Protein AF-A0A7S2YQD5-F1 (afdb_monomer)

InterPro domains:
  IPR007080 RNA polymerase Rpb1, domain 1 [PF04997] (3-101)
  IPR015700 DNA-directed RNA polymerase III subunit RPC1 [PTHR48446] (3-111)
  IPR044893 RNA polymerase Rpb1, clamp domain superfamily [G3DSA:4.10.860.120] (1-100)

Organism: NCBI:txid265537

Sequence (112 aa):
RLAEFQVTSRELFSMPSRTPAHGGCLDPRLGVSDKVSTCTTCKKKLTDCAGHFGFIKLALPVFHIGFMRHTLQILQCVCKTCSRVLVPETERLSYLQKMRNPRTDVLAKSAL

Secondary structure (DSSP, 8-state):
----EE-----SEETTTTEEPTTSTT-TTS---SSS---TTT---TTT-----EE---SS----GGGHHHHHHHHHSB-TTT--BSS-HHHHHHHHHHHH-TTS-HHHHHT-

pLDDT: mean 91.57, std 5.02, range [64.56, 97.56]

Mean predicted aligned error: 6.73 Å

Foldseek 3Di:
DQAQEEQDDCDQADPPVRHGDVSHPQQLCQPHPDQPDARPPPRHGRVPDPGGHHDYDDPDDDDDPVCVVVVVVQVVQADPPPRHGPDDPVVVVVLVVQCPPPPQDPVNNVVD

Solvent-accessible surface area (backbone atoms only — not comparable to full-atom values): 6942 Å² total; per-residue (Å²): 133,83,55,80,44,70,46,77,41,91,47,53,51,39,79,90,80,66,41,61,15,84,43,9,87,51,28,40,58,40,32,46,92,44,87,83,50,57,14,69,67,82,65,32,42,43,92,75,46,89,60,43,47,59,44,71,84,67,95,62,92,76,85,53,77,93,45,46,68,59,52,50,54,52,60,72,43,31,37,94,86,79,68,44,65,79,59,58,71,73,57,47,51,54,54,50,54,58,69,68,39,85,85,57,51,70,71,66,58,74,72,110

Structure (mmCIF, N/CA/C/O backbone):
data_AF-A0A7S2YQD5-F1
#
_entry.id   AF-A0A7S2YQD5-F1
#
loop_
_atom_site.group_PDB
_atom_site.id
_atom_site.type_symbol
_atom_site.label_atom_id
_atom_site.label_alt_id
_atom_site.label_comp_id
_atom_site.label_asym_id
_atom_site.label_entity_id
_atom_site.label_seq_id
_atom_site.pdbx_PDB_ins_code
_atom_site.Cartn_x
_atom_site.Cartn_y
_atom_site.Cartn_z
_atom_site.occupancy
_atom_site.B_iso_or_equiv
_atom_site.auth_seq_id
_atom_site.auth_comp_id
_atom_site.auth_asym_id
_atom_site.auth_atom_id
_atom_site.pdbx_PDB_model_num
ATOM 1 N N . ARG A 1 1 ? -6.601 5.391 -9.170 1.00 64.56 1 ARG A N 1
ATOM 2 C CA . ARG A 1 1 ? -5.787 4.151 -9.108 1.00 64.56 1 ARG A CA 1
ATOM 3 C C . ARG A 1 1 ? -4.352 4.593 -9.383 1.00 64.56 1 ARG A C 1
ATOM 5 O O . ARG A 1 1 ? -4.158 5.176 -10.431 1.00 64.56 1 ARG A O 1
ATOM 12 N N . LEU A 1 2 ? -3.428 4.484 -8.420 1.00 83.94 2 LEU A N 1
ATOM 13 C CA . LEU A 1 2 ? -2.080 5.088 -8.520 1.00 83.94 2 LEU A CA 1
ATOM 14 C C . LEU A 1 2 ? -1.039 4.182 -9.197 1.00 83.94 2 LEU A C 1
ATOM 16 O O . LEU A 1 2 ? -0.002 4.671 -9.622 1.00 83.94 2 LEU A O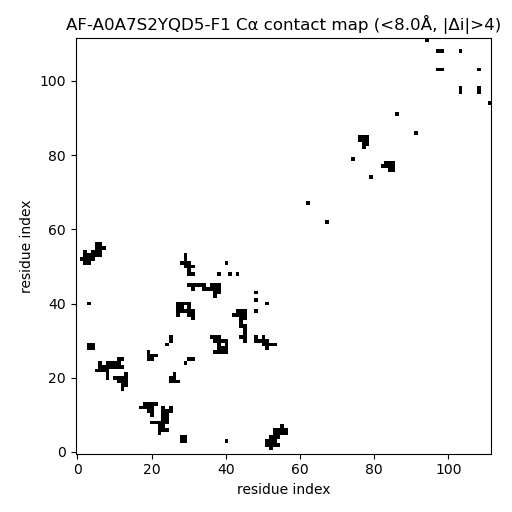 1
ATOM 20 N N . ALA A 1 3 ? -1.298 2.873 -9.259 1.00 91.50 3 ALA A N 1
ATOM 21 C CA . ALA A 1 3 ? -0.379 1.916 -9.855 1.00 91.50 3 ALA A CA 1
ATOM 22 C C . ALA A 1 3 ? -0.753 1.618 -11.313 1.00 91.50 3 ALA A C 1
ATOM 24 O O . ALA A 1 3 ? -1.916 1.325 -11.605 1.00 91.50 3 ALA A O 1
ATOM 25 N N . GLU A 1 4 ? 0.251 1.649 -12.184 1.00 90.25 4 GLU A N 1
ATOM 26 C CA . GLU A 1 4 ? 0.134 1.466 -13.637 1.00 90.25 4 GLU A CA 1
ATOM 27 C C . GLU A 1 4 ? 0.256 -0.005 -14.051 1.00 90.25 4 GLU A C 1
ATOM 29 O O . GLU A 1 4 ? -0.286 -0.432 -15.070 1.00 90.25 4 GLU A O 1
ATOM 34 N N . PHE A 1 5 ? 0.961 -0.807 -13.249 1.00 93.00 5 PHE A N 1
ATOM 35 C CA . PHE A 1 5 ? 1.290 -2.182 -13.604 1.00 93.00 5 PHE A CA 1
ATOM 36 C C . PHE A 1 5 ? 1.293 -3.123 -12.391 1.00 93.00 5 PHE A C 1
ATOM 38 O O . PHE A 1 5 ? 1.670 -2.736 -11.283 1.00 93.00 5 PHE A O 1
ATOM 45 N N . GLN A 1 6 ? 0.870 -4.372 -12.608 1.00 94.44 6 GLN A N 1
ATOM 46 C CA . GLN A 1 6 ? 0.979 -5.446 -11.624 1.00 94.44 6 GLN A CA 1
ATOM 47 C C . GLN A 1 6 ? 2.182 -6.321 -11.958 1.00 94.44 6 GLN A C 1
ATOM 49 O O . GLN A 1 6 ? 2.163 -7.020 -12.967 1.00 94.44 6 GLN A O 1
ATOM 54 N N . VAL A 1 7 ? 3.176 -6.357 -11.075 1.00 94.94 7 VAL A N 1
ATOM 55 C CA . VAL A 1 7 ? 4.328 -7.251 -11.238 1.00 94.94 7 VAL A CA 1
ATOM 56 C C . VAL A 1 7 ? 3.909 -8.679 -10.886 1.00 94.94 7 VAL A C 1
ATOM 58 O O . VAL A 1 7 ? 3.344 -8.926 -9.816 1.00 94.94 7 VAL A O 1
ATOM 61 N N . THR A 1 8 ? 4.155 -9.610 -11.807 1.00 94.75 8 THR A N 1
ATOM 62 C CA . THR A 1 8 ? 3.747 -11.021 -11.698 1.00 94.75 8 THR A CA 1
ATOM 63 C C . THR A 1 8 ? 4.925 -11.982 -11.773 1.00 94.75 8 THR A C 1
ATOM 65 O O . THR A 1 8 ? 4.887 -13.031 -11.133 1.00 94.75 8 THR A O 1
ATOM 68 N N . SER A 1 9 ? 5.970 -11.635 -12.526 1.00 92.94 9 SER A N 1
ATOM 69 C CA . SER A 1 9 ? 7.171 -12.450 -12.678 1.00 92.94 9 SER A CA 1
ATOM 70 C C . SER A 1 9 ? 8.269 -12.004 -11.716 1.00 92.94 9 SER A C 1
ATOM 72 O O . SER A 1 9 ? 8.432 -10.820 -11.423 1.00 92.94 9 SER A O 1
ATOM 74 N N . ARG A 1 10 ? 9.056 -12.975 -11.246 1.00 92.81 10 ARG A N 1
ATOM 75 C CA . ARG A 1 10 ? 10.283 -12.735 -10.469 1.00 92.81 10 ARG A CA 1
ATOM 76 C C . ARG A 1 10 ? 11.502 -12.462 -11.350 1.00 92.81 10 ARG A C 1
ATOM 78 O O . ARG A 1 10 ? 12.547 -12.063 -10.844 1.00 92.81 10 ARG A O 1
ATOM 85 N N . GLU A 1 11 ? 11.406 -12.777 -12.637 1.00 92.50 11 GLU A N 1
ATOM 86 C CA . GLU A 1 11 ? 12.521 -12.660 -13.568 1.00 92.50 11 GLU A CA 1
ATOM 87 C C . GLU A 1 11 ? 12.805 -11.182 -13.847 1.00 92.50 11 GLU A C 1
ATOM 89 O O . GLU A 1 11 ? 11.887 -10.381 -14.010 1.00 92.50 11 GLU A O 1
ATOM 94 N N . LEU A 1 12 ? 14.086 -10.810 -13.874 1.00 91.50 12 LEU A N 1
ATOM 95 C CA . LEU A 1 12 ? 14.505 -9.435 -14.164 1.00 91.50 12 LEU A CA 1
ATOM 96 C C . LEU A 1 12 ? 14.768 -9.239 -15.657 1.00 91.50 12 LEU A C 1
ATOM 98 O O . LEU A 1 12 ? 14.320 -8.256 -16.241 1.00 91.50 12 LEU A O 1
ATOM 102 N N . PHE A 1 13 ? 15.461 -10.195 -16.277 1.00 92.12 13 PHE A N 1
ATOM 103 C CA . PHE A 1 13 ? 15.837 -10.162 -17.685 1.00 92.12 13 PHE A CA 1
ATOM 104 C C . PHE A 1 13 ? 15.548 -11.506 -18.348 1.00 92.12 13 PHE A C 1
ATOM 106 O O . PHE A 1 13 ? 15.784 -12.557 -1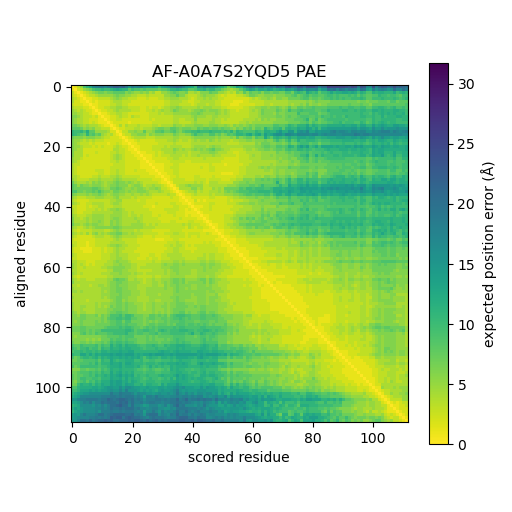7.753 1.00 92.12 13 PHE A O 1
ATOM 113 N N . SER A 1 14 ? 15.090 -11.460 -19.596 1.00 90.00 14 SER A N 1
ATOM 114 C CA . SER A 1 14 ? 15.011 -12.626 -20.471 1.00 90.00 14 SER A CA 1
ATOM 115 C C . SER A 1 14 ? 16.389 -12.888 -21.075 1.00 90.00 14 SER A C 1
ATOM 117 O O . SER A 1 14 ? 16.957 -12.020 -21.738 1.00 90.00 14 SER A O 1
ATOM 119 N N . MET A 1 15 ? 16.939 -14.080 -20.855 1.00 89.38 15 MET A N 1
ATOM 120 C CA . MET A 1 15 ? 18.184 -14.521 -21.493 1.00 89.38 15 MET A CA 1
ATOM 121 C C . MET A 1 15 ? 17.867 -15.280 -22.792 1.00 89.38 15 MET A C 1
ATOM 123 O O . MET A 1 15 ? 16.821 -15.925 -22.861 1.00 89.38 15 MET A O 1
ATOM 127 N N . PRO A 1 16 ? 18.731 -15.224 -23.827 1.00 88.94 16 PRO A N 1
ATOM 128 C CA . PRO A 1 16 ? 20.064 -14.607 -23.867 1.00 88.94 16 PRO A CA 1
ATOM 129 C C . PRO A 1 16 ? 20.074 -13.110 -24.225 1.00 88.94 16 PRO A C 1
ATOM 131 O O . PRO A 1 16 ? 21.114 -12.470 -24.107 1.00 88.94 16 PRO A O 1
ATOM 134 N N . SER A 1 17 ? 18.940 -12.543 -24.649 1.00 86.00 17 SER A N 1
ATOM 135 C CA . SER A 1 17 ? 18.841 -11.161 -25.149 1.00 86.00 17 SER A CA 1
ATOM 136 C C . SER A 1 17 ? 19.119 -10.085 -24.093 1.00 86.00 17 SER A C 1
ATOM 138 O O . SER A 1 17 ? 19.362 -8.935 -24.451 1.00 86.00 17 SER A O 1
ATOM 140 N N . ARG A 1 18 ? 19.075 -10.442 -22.801 1.00 87.62 18 ARG A N 1
ATOM 141 C CA . ARG A 1 18 ? 19.257 -9.539 -21.652 1.00 87.62 18 ARG A CA 1
ATOM 142 C C . ARG A 1 18 ? 18.294 -8.341 -21.691 1.00 87.62 18 ARG A C 1
ATOM 144 O O . ARG A 1 18 ? 18.585 -7.269 -21.169 1.00 87.62 18 ARG A O 1
ATOM 151 N N . THR A 1 19 ? 17.126 -8.529 -22.299 1.00 88.94 19 THR A N 1
ATOM 152 C CA . THR A 1 19 ? 16.037 -7.546 -22.312 1.00 88.94 19 THR A CA 1
ATOM 153 C C . THR A 1 19 ? 15.202 -7.685 -21.043 1.00 88.94 19 THR A C 1
ATOM 155 O O . THR A 1 19 ? 15.100 -8.804 -20.533 1.00 88.94 19 THR A O 1
ATOM 158 N N . PRO A 1 20 ? 14.585 -6.609 -20.521 1.00 90.88 20 PRO A N 1
ATOM 159 C CA . PRO A 1 20 ? 13.725 -6.705 -19.344 1.00 90.88 20 PRO A CA 1
ATOM 160 C C . PRO A 1 20 ? 12.664 -7.798 -19.505 1.00 90.88 20 PRO A C 1
ATOM 162 O O . PRO A 1 20 ? 12.024 -7.904 -20.553 1.00 90.88 20 PRO A O 1
ATOM 165 N N . ALA A 1 21 ? 12.516 -8.646 -18.489 1.00 90.69 21 ALA A N 1
ATOM 166 C CA . ALA A 1 21 ? 11.564 -9.748 -18.535 1.00 90.69 21 ALA A CA 1
ATOM 167 C C . ALA A 1 21 ? 10.124 -9.217 -18.520 1.00 90.69 21 ALA A C 1
ATOM 169 O O . ALA A 1 21 ? 9.793 -8.284 -17.780 1.00 90.69 21 ALA A O 1
ATOM 170 N N . HIS A 1 22 ? 9.252 -9.832 -19.321 1.00 88.88 22 HIS A N 1
ATOM 171 C CA . HIS A 1 22 ? 7.855 -9.422 -19.384 1.00 88.88 22 HIS A CA 1
ATOM 172 C C . HIS A 1 22 ? 7.163 -9.658 -18.036 1.00 88.88 22 HIS A C 1
ATOM 174 O O . HIS A 1 22 ? 7.153 -10.766 -17.499 1.00 88.88 22 HIS A O 1
ATOM 180 N N . GLY A 1 23 ? 6.572 -8.595 -17.495 1.00 91.06 23 GLY A N 1
ATOM 181 C CA . GLY A 1 23 ? 5.903 -8.604 -16.202 1.00 91.06 23 GLY A CA 1
ATOM 182 C C . GLY A 1 23 ? 6.796 -8.806 -14.982 1.00 91.06 23 GLY A C 1
ATOM 183 O O . GLY A 1 23 ? 6.285 -9.102 -13.899 1.00 91.06 23 GLY A O 1
ATOM 184 N N . GLY A 1 24 ? 8.106 -8.630 -15.155 1.00 92.44 24 GLY A N 1
ATOM 185 C CA . GLY A 1 24 ? 9.068 -8.517 -14.067 1.00 92.44 24 GLY A CA 1
ATOM 186 C C . GLY A 1 24 ? 9.104 -7.118 -13.448 1.00 92.44 24 GLY A C 1
ATOM 187 O O . GLY A 1 24 ? 8.366 -6.209 -13.830 1.00 92.44 24 GLY A O 1
ATOM 188 N N . CYS A 1 25 ? 10.014 -6.924 -12.494 1.00 92.12 25 CYS A N 1
ATOM 189 C CA . CYS A 1 25 ? 10.196 -5.639 -11.808 1.00 92.12 25 CYS A CA 1
ATOM 190 C C . CYS A 1 25 ? 10.780 -4.531 -12.703 1.00 92.12 25 CYS A C 1
ATOM 192 O O . CYS A 1 25 ? 10.707 -3.362 -12.341 1.00 92.12 25 CYS A O 1
ATOM 194 N N . LEU A 1 26 ? 11.375 -4.894 -13.843 1.00 92.38 26 LEU A N 1
ATOM 195 C CA . LEU A 1 26 ? 12.006 -3.969 -14.790 1.00 92.38 26 LEU A CA 1
ATOM 196 C C . LEU A 1 26 ? 11.123 -3.696 -16.020 1.00 92.38 26 LEU A C 1
ATOM 198 O O . LEU A 1 26 ? 11.623 -3.284 -17.063 1.00 92.38 26 LEU A O 1
ATOM 202 N N . ASP A 1 27 ? 9.816 -3.959 -15.922 1.00 93.00 27 ASP A N 1
ATOM 203 C CA . ASP A 1 27 ? 8.878 -3.726 -17.022 1.00 93.00 27 ASP A CA 1
ATOM 204 C C . ASP A 1 27 ? 8.885 -2.234 -17.434 1.00 93.00 27 ASP A C 1
ATOM 206 O O . ASP A 1 27 ? 8.765 -1.358 -16.571 1.00 93.00 27 ASP A O 1
ATOM 210 N N . PRO A 1 28 ? 8.983 -1.910 -18.739 1.00 92.06 28 PRO A N 1
ATOM 211 C CA . PRO A 1 28 ? 9.104 -0.533 -19.231 1.00 92.06 28 PRO A CA 1
ATOM 212 C C . PRO A 1 28 ? 7.884 0.358 -18.926 1.00 92.06 28 PRO A C 1
ATOM 214 O O . PRO A 1 28 ? 7.952 1.585 -19.078 1.00 92.06 28 PRO A O 1
ATOM 217 N N . ARG A 1 29 ? 6.767 -0.227 -18.468 1.00 92.25 29 ARG A N 1
ATOM 218 C CA . ARG A 1 29 ? 5.613 0.509 -17.923 1.00 92.25 29 ARG A CA 1
ATOM 219 C C . ARG A 1 29 ? 5.908 1.184 -16.582 1.00 92.25 29 ARG A C 1
ATOM 221 O O . ARG A 1 29 ? 5.282 2.196 -16.273 1.00 9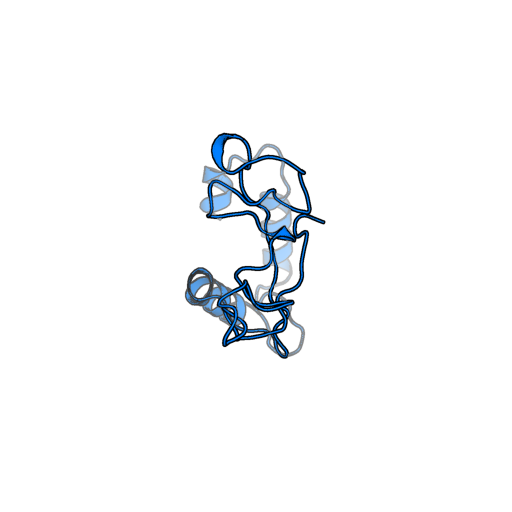2.25 29 ARG A O 1
ATOM 228 N N . LEU A 1 30 ? 6.857 0.664 -15.804 1.00 93.44 30 LEU A N 1
ATOM 229 C CA . LEU A 1 30 ? 7.280 1.242 -14.521 1.00 93.44 30 LEU A CA 1
ATOM 230 C C . LEU A 1 30 ? 8.291 2.384 -14.698 1.00 93.44 30 LEU A C 1
ATOM 232 O O . LEU A 1 30 ? 8.499 3.189 -13.793 1.00 93.44 30 LEU A O 1
ATOM 236 N N . GLY A 1 31 ? 8.893 2.482 -15.879 1.00 92.62 31 GLY A N 1
ATOM 237 C CA . GLY A 1 31 ? 9.945 3.435 -16.193 1.00 92.62 31 GLY A CA 1
ATOM 238 C C . GLY A 1 31 ? 11.044 2.765 -17.003 1.00 92.62 31 GLY A C 1
ATOM 239 O O . GLY A 1 31 ? 11.002 1.568 -17.272 1.00 92.62 31 GLY A O 1
ATOM 240 N N . VAL A 1 32 ? 12.028 3.555 -17.407 1.00 91.81 32 VAL A N 1
ATOM 241 C CA . VAL A 1 32 ? 13.207 3.073 -18.131 1.00 91.81 32 VAL A CA 1
ATOM 242 C C . VAL A 1 32 ? 14.458 3.480 -17.377 1.00 91.81 32 VAL A C 1
ATOM 244 O O . VAL A 1 32 ? 14.493 4.563 -16.803 1.00 91.81 32 VAL A O 1
ATOM 247 N N . SER A 1 33 ? 15.474 2.619 -17.385 1.00 88.81 33 SER A N 1
ATOM 248 C CA . SER A 1 33 ? 16.790 2.906 -16.794 1.00 88.81 33 SER A CA 1
ATOM 249 C C . SER A 1 33 ? 17.858 3.220 -17.846 1.00 88.81 33 SER A C 1
ATOM 251 O O . SER A 1 33 ? 18.902 3.771 -17.507 1.00 88.81 33 SER A O 1
ATO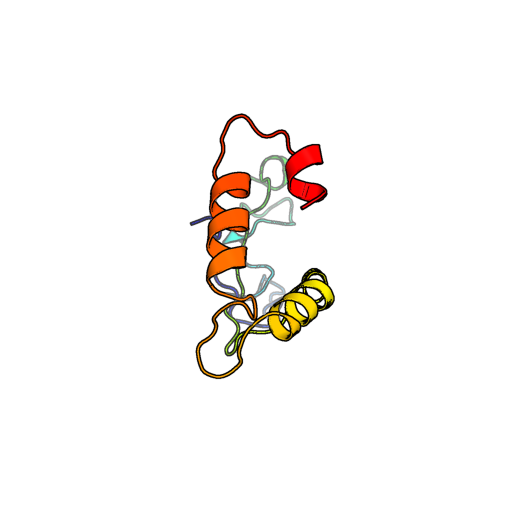M 253 N N . ASP A 1 34 ? 17.586 2.930 -19.121 1.00 88.00 34 ASP A N 1
ATOM 254 C CA . ASP A 1 34 ? 18.523 3.156 -20.218 1.00 88.00 34 ASP A CA 1
ATOM 255 C C . ASP A 1 34 ? 18.230 4.462 -20.965 1.00 88.00 34 ASP A C 1
ATOM 257 O O . ASP A 1 34 ? 17.089 4.915 -21.073 1.00 88.00 34 ASP A O 1
ATOM 261 N N . LYS A 1 35 ? 19.275 5.048 -21.560 1.00 86.31 35 LYS A N 1
ATOM 262 C CA . LYS A 1 35 ? 19.169 6.277 -22.370 1.00 86.31 35 LYS A CA 1
ATOM 263 C C . LYS A 1 35 ? 18.494 6.057 -23.731 1.00 86.31 35 LYS A C 1
ATOM 265 O O . LYS A 1 35 ? 18.072 7.025 -24.361 1.00 86.31 35 LYS A O 1
ATOM 270 N N . VAL A 1 36 ? 18.443 4.806 -24.196 1.00 88.12 36 VAL A N 1
ATOM 271 C CA . VAL A 1 36 ? 17.940 4.434 -25.529 1.00 88.12 36 VAL A CA 1
ATOM 272 C C . VAL A 1 36 ? 16.439 4.144 -25.496 1.00 88.12 36 VAL A C 1
ATOM 274 O O . VAL A 1 36 ? 15.702 4.603 -26.365 1.00 88.12 36 VAL A O 1
ATOM 277 N N . SER A 1 37 ? 15.980 3.400 -24.489 1.00 87.50 37 SER A N 1
ATOM 278 C CA . SER A 1 37 ? 14.581 2.997 -24.346 1.00 87.50 37 SER A CA 1
ATOM 279 C C . SER A 1 37 ? 13.679 4.153 -23.909 1.00 87.50 37 SER A C 1
ATOM 281 O O . SER A 1 37 ? 14.096 5.042 -23.166 1.00 87.50 37 SER A O 1
ATOM 283 N N . THR A 1 38 ? 12.412 4.103 -24.311 1.00 93.00 38 THR 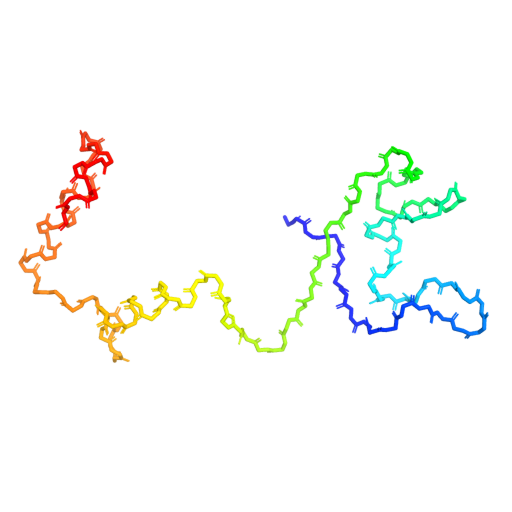A N 1
ATOM 284 C CA . THR A 1 38 ? 11.363 5.029 -23.873 1.00 93.00 38 THR A CA 1
ATOM 285 C C . THR A 1 38 ? 10.360 4.317 -22.974 1.00 93.00 38 THR A C 1
ATOM 287 O O . THR A 1 38 ? 10.038 3.147 -23.181 1.00 93.00 38 THR A O 1
ATOM 290 N N . CYS A 1 39 ? 9.863 5.017 -21.953 1.00 93.19 39 CYS A N 1
ATOM 291 C CA . CYS A 1 39 ? 8.857 4.455 -21.056 1.00 93.19 39 CYS A CA 1
ATOM 292 C C . CYS A 1 39 ? 7.550 4.187 -21.810 1.00 93.19 39 CYS A C 1
ATOM 294 O O . CYS A 1 39 ? 7.062 5.048 -22.539 1.00 93.19 39 CYS A O 1
ATOM 296 N N . THR A 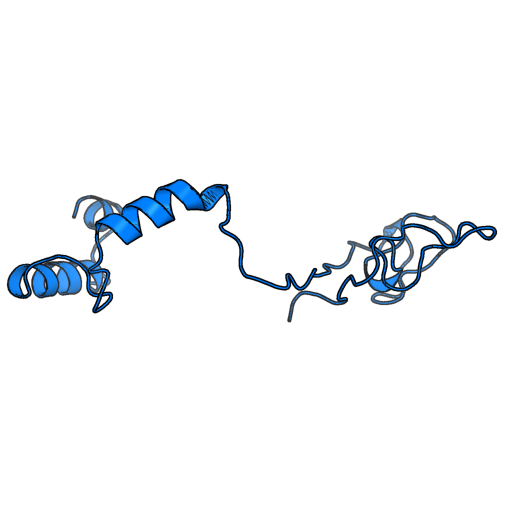1 40 ? 6.937 3.023 -21.602 1.00 92.38 40 THR A N 1
ATOM 297 C CA . THR A 1 40 ? 5.688 2.658 -22.289 1.00 92.38 40 THR A CA 1
ATOM 298 C C . THR A 1 40 ? 4.488 3.474 -21.795 1.00 92.38 40 THR A C 1
ATOM 300 O O . THR A 1 40 ? 3.565 3.727 -22.566 1.00 92.38 40 THR A O 1
ATOM 303 N N . THR A 1 41 ? 4.516 3.929 -20.539 1.00 92.50 41 THR A N 1
ATOM 304 C CA . THR A 1 41 ? 3.403 4.646 -19.898 1.00 92.50 41 THR A CA 1
ATOM 305 C C . THR A 1 41 ? 3.407 6.132 -20.251 1.00 92.50 41 THR A C 1
ATOM 307 O O . THR A 1 41 ? 2.453 6.631 -20.841 1.00 92.50 41 THR A O 1
ATOM 310 N N . CYS A 1 42 ? 4.492 6.855 -19.947 1.00 93.00 42 CYS A N 1
ATOM 311 C CA . CYS A 1 42 ? 4.578 8.294 -20.229 1.00 93.00 42 CYS A CA 1
ATOM 312 C C . CYS A 1 42 ? 5.211 8.643 -21.583 1.00 93.00 42 CYS A C 1
AT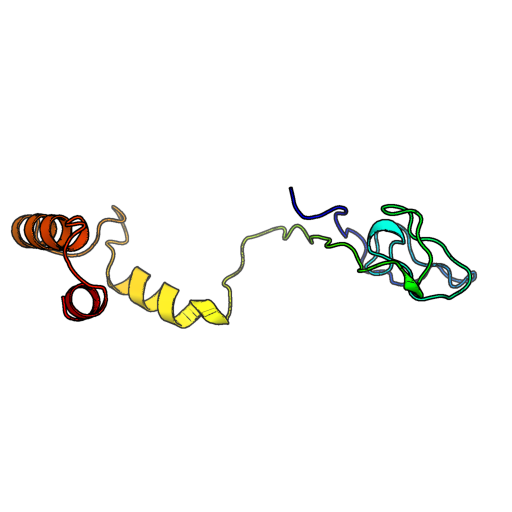OM 314 O O . CYS A 1 42 ? 5.205 9.815 -21.953 1.00 93.00 42 CYS A O 1
ATOM 316 N N . LYS A 1 43 ? 5.770 7.668 -22.319 1.00 93.19 43 LYS A N 1
ATOM 317 C CA . LYS A 1 43 ? 6.455 7.858 -23.619 1.00 93.19 43 LYS A CA 1
ATOM 318 C C . LYS A 1 43 ? 7.651 8.814 -23.583 1.00 93.19 43 LYS A C 1
ATOM 320 O O . LYS A 1 43 ? 8.132 9.251 -24.626 1.00 93.19 43 LYS A O 1
ATOM 325 N N . LYS A 1 44 ? 8.156 9.114 -22.388 1.00 92.75 44 LYS A N 1
ATOM 326 C CA . LYS A 1 44 ? 9.325 9.965 -22.167 1.00 92.75 44 LYS A CA 1
ATOM 327 C C . LYS A 1 44 ? 10.605 9.134 -22.071 1.00 92.75 44 LYS A C 1
ATOM 329 O O . LYS A 1 44 ? 10.565 7.932 -21.792 1.00 92.75 44 LYS A O 1
ATOM 334 N N . LYS A 1 45 ? 11.741 9.790 -22.319 1.00 93.06 45 LYS A N 1
ATOM 335 C CA . LYS A 1 45 ? 13.085 9.233 -22.097 1.00 93.06 45 LYS A CA 1
ATOM 336 C C . LYS A 1 45 ? 13.450 9.296 -20.611 1.00 93.06 45 LYS A C 1
ATOM 338 O O . LYS A 1 45 ? 12.752 9.935 -19.828 1.00 93.06 45 LYS A O 1
ATOM 343 N N . LEU A 1 46 ? 14.568 8.668 -20.246 1.00 92.19 46 LEU A N 1
ATOM 344 C CA . LEU A 1 46 ? 15.087 8.606 -18.875 1.00 92.19 46 LEU A CA 1
ATOM 345 C C . LEU A 1 46 ? 15.135 9.970 -18.159 1.00 92.19 46 LEU A C 1
ATOM 347 O O . LEU A 1 46 ? 14.814 10.038 -16.982 1.00 92.19 46 LEU A O 1
ATOM 351 N N . THR A 1 47 ? 15.505 11.051 -18.852 1.00 92.94 47 THR A N 1
ATOM 352 C CA . THR A 1 47 ? 15.645 12.389 -18.244 1.00 92.94 47 THR A CA 1
ATOM 353 C C . THR A 1 47 ? 14.321 13.001 -17.797 1.00 92.94 47 THR A C 1
ATOM 355 O O . THR A 1 47 ? 14.294 13.743 -16.822 1.00 92.94 47 THR A O 1
ATOM 358 N N . ASP A 1 48 ? 13.226 12.675 -18.488 1.00 93.62 48 ASP A N 1
ATOM 359 C CA . ASP A 1 48 ? 11.930 13.332 -18.288 1.00 93.62 48 ASP A CA 1
ATOM 360 C C . ASP A 1 48 ? 10.890 12.384 -17.661 1.00 93.62 48 ASP A C 1
ATOM 362 O O . ASP A 1 48 ? 9.745 12.774 -17.404 1.00 93.62 48 ASP A O 1
ATOM 366 N N . CYS A 1 49 ? 11.259 11.117 -17.449 1.00 93.25 49 CYS A N 1
ATOM 367 C CA . CYS A 1 49 ? 10.427 10.102 -16.817 1.00 93.25 49 CYS A CA 1
ATOM 368 C C . CYS A 1 49 ? 10.643 10.117 -15.298 1.00 93.25 49 CYS A C 1
ATOM 370 O O . CYS A 1 49 ? 11.723 9.792 -14.817 1.00 93.25 49 CYS A O 1
ATOM 372 N N . ALA A 1 50 ? 9.595 10.435 -14.535 1.00 92.44 50 ALA A N 1
ATOM 373 C CA . ALA A 1 50 ? 9.634 10.416 -13.069 1.00 92.44 50 ALA A CA 1
ATOM 374 C C . ALA A 1 50 ? 9.545 8.998 -12.460 1.00 92.44 50 ALA A C 1
ATOM 376 O O . ALA A 1 50 ? 9.695 8.836 -11.252 1.00 92.44 50 ALA A O 1
ATOM 377 N N . GLY A 1 51 ? 9.283 7.980 -13.287 1.00 92.62 51 GLY A N 1
ATOM 378 C CA . GLY A 1 51 ? 8.943 6.631 -12.840 1.00 92.62 51 GLY A CA 1
ATOM 379 C C . GLY A 1 51 ? 7.458 6.478 -12.500 1.00 92.62 51 GLY A C 1
ATOM 380 O O . GLY A 1 51 ? 6.747 7.442 -12.213 1.00 92.62 51 GLY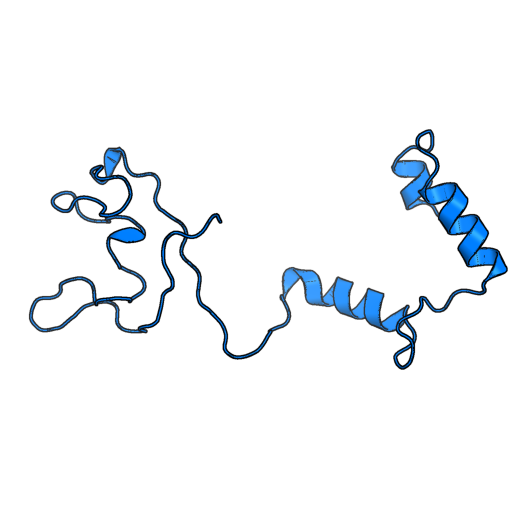 A O 1
ATOM 381 N N . HIS A 1 52 ? 6.980 5.240 -12.571 1.00 93.88 52 HIS A N 1
ATOM 382 C CA . HIS A 1 52 ? 5.585 4.880 -12.353 1.00 93.88 52 HIS A CA 1
ATOM 383 C C . HIS A 1 52 ? 5.485 3.786 -11.298 1.00 93.88 52 HIS A C 1
ATOM 385 O O . HIS A 1 52 ? 6.243 2.816 -11.306 1.00 93.88 52 HIS A O 1
ATOM 391 N N . PHE A 1 53 ? 4.517 3.920 -10.395 1.00 95.38 53 PHE A N 1
ATOM 392 C CA . PHE A 1 53 ? 4.297 2.912 -9.373 1.00 95.38 53 PHE A CA 1
ATOM 393 C C . PHE A 1 53 ? 3.681 1.651 -9.975 1.00 95.38 53 PHE A C 1
ATOM 395 O O . PHE A 1 53 ? 2.745 1.698 -10.775 1.00 95.38 53 PHE A O 1
ATOM 402 N N . GLY A 1 54 ? 4.193 0.511 -9.531 1.00 94.44 54 GLY A N 1
ATOM 403 C CA . GLY A 1 54 ? 3.556 -0.783 -9.698 1.00 94.44 54 GLY A CA 1
ATOM 404 C C . GLY A 1 54 ? 3.005 -1.287 -8.373 1.00 94.44 54 GLY A C 1
ATOM 405 O O . GLY A 1 54 ? 3.230 -0.697 -7.315 1.00 94.44 54 GLY A O 1
ATOM 406 N N . PHE A 1 55 ? 2.306 -2.412 -8.420 1.00 95.19 55 PHE A N 1
ATOM 407 C CA . PHE A 1 55 ? 1.953 -3.154 -7.217 1.00 95.19 55 PHE A CA 1
ATOM 408 C C . PHE A 1 55 ? 2.216 -4.644 -7.403 1.00 95.19 55 PHE A C 1
ATOM 410 O O . PHE A 1 55 ? 2.145 -5.180 -8.508 1.00 95.19 55 PHE A O 1
ATOM 417 N N . ILE A 1 56 ? 2.491 -5.318 -6.292 1.00 95.31 56 ILE A N 1
ATOM 418 C CA . ILE A 1 56 ? 2.542 -6.775 -6.223 1.00 95.31 56 ILE A CA 1
ATOM 419 C C . ILE A 1 56 ? 1.308 -7.210 -5.447 1.00 95.31 56 ILE A C 1
ATOM 421 O O . ILE A 1 56 ? 1.094 -6.794 -4.307 1.00 95.31 56 ILE A O 1
ATOM 425 N N . LYS A 1 57 ? 0.470 -8.036 -6.072 1.00 94.50 57 LYS A N 1
ATOM 426 C CA . LYS A 1 57 ? -0.683 -8.622 -5.391 1.00 94.50 57 LYS A CA 1
ATOM 427 C C . LYS A 1 57 ? -0.210 -9.819 -4.575 1.00 94.50 57 LYS A C 1
ATOM 429 O O . LYS A 1 57 ? 0.085 -10.870 -5.134 1.00 94.50 57 LYS A O 1
ATOM 434 N N . LEU A 1 58 ? -0.149 -9.652 -3.260 1.00 95.44 58 LEU A N 1
ATOM 435 C CA . LEU A 1 58 ? 0.133 -10.755 -2.348 1.00 95.44 58 LEU A CA 1
ATOM 436 C C . LEU A 1 58 ? -1.048 -11.733 -2.331 1.00 95.44 58 LEU A C 1
ATOM 438 O O . LEU A 1 58 ? -2.206 -11.315 -2.389 1.00 95.44 58 LEU A O 1
ATOM 442 N N . ALA A 1 59 ? -0.754 -13.031 -2.245 1.00 95.88 59 ALA A N 1
ATOM 443 C CA . ALA A 1 59 ? -1.783 -14.069 -2.168 1.00 95.88 59 ALA A CA 1
ATOM 444 C C . ALA A 1 59 ? -2.590 -13.988 -0.861 1.00 95.88 59 ALA A C 1
ATOM 446 O O . ALA A 1 59 ? -3.786 -14.266 -0.854 1.00 95.88 59 ALA A O 1
ATOM 447 N N . LEU A 1 60 ? -1.936 -13.575 0.228 1.00 97.19 60 LEU A N 1
ATOM 448 C CA . LEU A 1 60 ? -2.518 -13.402 1.555 1.00 97.19 60 LEU A CA 1
ATOM 449 C C . LEU A 1 60 ? -2.082 -12.054 2.149 1.00 97.19 60 LEU A C 1
ATOM 451 O O . LEU A 1 60 ? -0.987 -11.576 1.832 1.00 97.19 60 LEU A O 1
ATOM 455 N N . PRO A 1 61 ? -2.914 -11.427 2.999 1.00 96.62 61 PRO A N 1
ATOM 456 C CA . PRO A 1 61 ? -2.532 -10.206 3.693 1.00 96.62 61 PRO A CA 1
ATOM 457 C C . PRO A 1 61 ? -1.381 -10.475 4.669 1.00 96.62 61 PRO A C 1
ATOM 459 O O . PRO A 1 61 ? -1.300 -11.536 5.287 1.00 96.62 61 PRO A O 1
ATOM 462 N N . VAL A 1 62 ? -0.508 -9.483 4.829 1.00 97.12 62 VAL A N 1
ATOM 463 C CA . VAL A 1 62 ? 0.636 -9.522 5.748 1.00 97.12 62 VAL A CA 1
ATOM 464 C C . VAL A 1 62 ? 0.598 -8.314 6.675 1.00 97.12 62 VAL A C 1
ATOM 466 O O . VAL A 1 62 ? 0.090 -7.252 6.309 1.00 97.12 62 VAL A O 1
ATOM 469 N N . PHE A 1 63 ? 1.147 -8.458 7.879 1.00 96.75 63 PHE A N 1
ATOM 470 C CA . PHE A 1 63 ? 1.273 -7.338 8.804 1.00 96.75 63 PHE A CA 1
ATOM 471 C C . PHE A 1 63 ? 2.401 -6.403 8.378 1.00 96.75 63 PHE A C 1
ATOM 473 O O . PHE A 1 63 ? 3.514 -6.832 8.078 1.00 96.75 63 PHE A O 1
ATOM 480 N N . HIS A 1 64 ? 2.124 -5.103 8.402 1.00 97.06 64 HIS A N 1
ATOM 481 C CA . HIS A 1 64 ? 3.129 -4.089 8.126 1.00 97.06 64 HIS A CA 1
ATOM 482 C C . HIS A 1 64 ? 4.003 -3.855 9.365 1.00 97.06 64 HIS A C 1
ATOM 484 O O . HIS A 1 64 ? 3.498 -3.466 10.420 1.00 97.06 64 HIS A O 1
ATOM 490 N N . ILE A 1 65 ? 5.322 -4.024 9.236 1.00 96.81 65 ILE A N 1
ATOM 491 C CA . ILE A 1 65 ? 6.266 -3.939 10.364 1.00 96.81 65 ILE A CA 1
ATOM 492 C C . ILE A 1 65 ? 6.201 -2.595 11.109 1.00 96.81 65 ILE A C 1
ATOM 494 O O . ILE A 1 65 ? 6.196 -2.574 12.336 1.00 96.81 65 ILE A O 1
ATOM 498 N N . GLY A 1 66 ? 6.031 -1.482 10.386 1.00 97.31 66 GLY A N 1
ATOM 499 C CA . GLY A 1 66 ? 5.897 -0.147 10.988 1.00 97.31 66 GLY A CA 1
ATOM 500 C C . GLY A 1 66 ? 4.606 0.062 11.792 1.00 97.31 66 GLY A C 1
ATOM 501 O O . GLY A 1 66 ? 4.559 0.913 12.676 1.00 97.31 66 GLY A O 1
ATOM 502 N N . PHE A 1 67 ? 3.564 -0.736 11.535 1.00 97.56 67 PHE A N 1
ATOM 503 C CA . PHE A 1 67 ? 2.290 -0.649 12.256 1.00 97.56 67 PHE A CA 1
ATOM 504 C C . PHE A 1 67 ? 2.104 -1.772 13.275 1.00 97.56 67 PHE A C 1
ATOM 506 O O . PHE A 1 67 ? 1.179 -1.686 14.071 1.00 97.56 67 PHE A O 1
ATOM 513 N N . MET A 1 68 ? 3.002 -2.762 13.329 1.00 97.00 68 MET A N 1
ATOM 514 C CA . MET A 1 68 ? 2.873 -3.941 14.192 1.00 97.00 68 MET A CA 1
ATOM 515 C C . MET A 1 68 ? 2.575 -3.577 15.655 1.00 97.00 68 MET A C 1
ATOM 517 O O . MET A 1 68 ? 1.634 -4.102 16.246 1.00 97.00 68 MET A O 1
ATOM 521 N N . ARG A 1 69 ? 3.320 -2.619 16.227 1.00 97.19 69 ARG A N 1
ATOM 522 C CA . ARG A 1 69 ? 3.105 -2.152 17.608 1.00 97.19 69 ARG A CA 1
ATOM 523 C C . ARG A 1 69 ? 1.713 -1.542 17.808 1.00 97.19 69 ARG A C 1
ATOM 525 O O . ARG A 1 69 ? 1.038 -1.879 18.774 1.00 97.19 69 ARG A O 1
ATOM 532 N N . HIS A 1 70 ? 1.282 -0.676 16.893 1.00 96.62 70 HIS A N 1
ATOM 533 C CA . HIS A 1 70 ? -0.029 -0.026 16.952 1.00 96.62 70 HIS A CA 1
ATOM 534 C C . HIS A 1 70 ? -1.163 -1.038 16.751 1.00 96.62 70 HIS A C 1
ATOM 536 O O . HIS A 1 70 ? -2.162 -0.999 17.461 1.00 96.62 70 HIS A O 1
ATOM 542 N N . THR A 1 71 ? -0.992 -1.992 15.833 1.00 96.62 71 THR A N 1
ATOM 543 C CA . THR A 1 71 ? -1.939 -3.089 15.617 1.00 96.62 71 THR A CA 1
ATOM 544 C C . THR A 1 71 ? -2.114 -3.912 16.889 1.00 96.62 71 THR A C 1
ATOM 546 O O . THR A 1 71 ? -3.247 -4.166 17.284 1.00 96.62 71 THR A O 1
ATOM 549 N N . LEU A 1 72 ? -1.024 -4.271 17.575 1.00 96.88 72 LEU A N 1
ATOM 550 C CA . LEU A 1 72 ? -1.098 -4.993 18.849 1.00 96.88 72 LEU A CA 1
ATOM 551 C C . LEU A 1 72 ? -1.822 -4.187 19.932 1.00 96.88 72 LEU A C 1
ATOM 553 O O . LEU A 1 72 ? -2.688 -4.740 20.604 1.00 96.88 72 LEU A O 1
ATOM 557 N N . GLN A 1 73 ? -1.527 -2.891 20.063 1.00 96.38 73 GLN A N 1
ATOM 558 C CA . GLN A 1 73 ? -2.223 -2.012 21.011 1.00 96.38 73 GLN A CA 1
ATOM 559 C C . GLN A 1 73 ? -3.730 -1.957 20.731 1.00 96.38 73 GLN A C 1
ATOM 561 O O . GLN A 1 73 ? -4.535 -2.120 21.642 1.00 96.38 73 GLN A O 1
ATOM 566 N N . ILE A 1 74 ? -4.131 -1.806 19.466 1.00 96.06 74 ILE A N 1
ATOM 567 C CA . ILE A 1 74 ? -5.550 -1.806 19.088 1.00 96.06 74 ILE A CA 1
ATOM 568 C C . ILE A 1 74 ? -6.191 -3.161 19.409 1.00 96.06 74 ILE A C 1
ATOM 570 O O . ILE A 1 74 ? -7.272 -3.197 19.992 1.00 96.06 74 ILE A O 1
ATOM 574 N N . LEU A 1 75 ? -5.521 -4.273 19.088 1.00 95.88 75 LEU A N 1
ATOM 575 C CA . LEU A 1 75 ? -6.014 -5.628 19.362 1.00 95.88 75 LEU A CA 1
ATOM 576 C C . LEU A 1 75 ? -6.153 -5.934 20.863 1.00 95.88 75 LEU A C 1
ATOM 578 O O . LEU A 1 75 ? -6.985 -6.760 21.233 1.00 95.88 75 LEU A O 1
ATOM 582 N N . GLN A 1 76 ? -5.365 -5.282 21.721 1.00 96.19 76 GLN A N 1
ATOM 583 C CA . GLN A 1 76 ? -5.494 -5.367 23.180 1.00 96.19 76 GLN A CA 1
ATOM 584 C C . GLN A 1 76 ? -6.699 -4.575 23.708 1.00 96.19 76 GLN A C 1
ATOM 586 O O . GLN A 1 76 ? -7.267 -4.949 24.731 1.00 96.19 76 GLN A O 1
ATOM 591 N N . CYS A 1 77 ? -7.122 -3.527 22.998 1.00 95.38 77 CYS A N 1
ATOM 592 C CA . CYS A 1 77 ? -8.224 -2.650 23.398 1.00 95.38 77 CYS A CA 1
ATOM 593 C C . CYS A 1 77 ? -9.590 -3.049 22.813 1.00 95.38 77 CYS A C 1
ATOM 595 O O . CYS A 1 77 ? -10.582 -2.374 23.087 1.00 95.38 77 CYS A O 1
ATOM 597 N N . VAL A 1 78 ? -9.677 -4.114 22.008 1.00 96.44 78 VAL A N 1
ATOM 598 C CA . VAL A 1 78 ? -10.932 -4.567 21.383 1.00 96.44 78 VAL A CA 1
ATOM 599 C C . VAL A 1 78 ? -11.322 -5.976 21.814 1.00 96.44 78 VAL A C 1
ATOM 601 O O . VAL A 1 78 ? -10.493 -6.855 22.045 1.00 96.44 78 VAL A O 1
ATOM 604 N N . CYS A 1 79 ? -12.626 -6.215 21.886 1.00 95.56 79 CYS A N 1
ATOM 605 C CA . CYS A 1 79 ? -13.186 -7.532 22.112 1.00 95.56 79 CYS A CA 1
ATOM 606 C C . CYS A 1 79 ? -12.956 -8.425 20.884 1.00 95.56 79 CYS A C 1
ATOM 608 O O . CYS A 1 79 ? -13.327 -8.071 19.767 1.00 95.56 79 CYS A O 1
ATOM 610 N N . LYS A 1 80 ? -12.392 -9.617 21.085 1.00 95.38 80 LYS A N 1
ATOM 611 C CA . LYS A 1 80 ? -12.028 -10.541 19.995 1.00 95.38 80 LYS A CA 1
ATOM 612 C C . LYS A 1 80 ? -13.227 -11.274 19.376 1.00 95.38 80 LYS A C 1
ATOM 614 O O . LYS A 1 80 ? -13.060 -11.936 18.360 1.00 95.38 80 LYS A O 1
ATOM 619 N N . THR A 1 81 ? -14.414 -11.158 19.975 1.00 96.81 81 THR A N 1
ATOM 620 C CA . THR A 1 81 ? -15.655 -11.774 19.477 1.00 96.81 81 THR A CA 1
ATOM 621 C C . THR A 1 81 ? -16.567 -10.769 18.776 1.00 96.81 81 THR A C 1
ATOM 623 O O . THR A 1 81 ? -17.084 -11.071 17.707 1.00 96.81 81 THR A O 1
ATOM 626 N N . CYS A 1 82 ? -16.756 -9.568 19.339 1.00 94.88 82 CYS A N 1
ATOM 627 C CA . CYS A 1 82 ? -17.656 -8.547 18.781 1.00 94.88 82 CYS A CA 1
ATOM 628 C C . CYS A 1 82 ? -16.945 -7.327 18.172 1.00 94.88 82 CYS A C 1
ATOM 630 O O . CYS A 1 82 ? -17.613 -6.410 17.696 1.00 94.88 82 CYS A O 1
ATOM 632 N N . SER A 1 83 ? -15.609 -7.277 18.231 1.00 94.62 83 SER A N 1
ATOM 633 C CA . SER A 1 83 ? -14.761 -6.195 17.701 1.00 94.62 83 SER A CA 1
ATOM 634 C C . SER A 1 83 ? -15.061 -4.792 18.250 1.00 94.62 83 SER A C 1
ATOM 636 O O . SER A 1 83 ? -14.598 -3.797 17.695 1.00 94.62 83 SER A O 1
ATOM 638 N N . ARG A 1 84 ? -15.808 -4.681 19.358 1.00 92.19 84 ARG A N 1
ATOM 639 C CA . ARG A 1 84 ? -16.041 -3.410 20.062 1.00 92.19 84 ARG A CA 1
ATOM 640 C C . ARG A 1 84 ? -14.864 -3.073 20.968 1.00 92.19 84 ARG A C 1
ATOM 642 O O . ARG A 1 84 ? -14.243 -3.968 21.532 1.00 92.19 84 ARG A O 1
ATOM 649 N N . VAL A 1 85 ? -14.601 -1.781 21.146 1.00 93.62 85 VAL A N 1
ATOM 650 C CA . VAL A 1 85 ? -13.615 -1.293 22.120 1.00 93.62 85 VAL A CA 1
ATOM 651 C C . VAL A 1 85 ? -14.058 -1.686 23.536 1.00 93.62 85 VAL A C 1
ATOM 653 O O . VAL A 1 85 ? -15.239 -1.560 23.864 1.00 93.62 85 VAL A O 1
ATOM 656 N N . LEU A 1 86 ? -13.122 -2.167 24.354 1.00 93.44 86 LEU A N 1
ATOM 657 C CA . LEU A 1 86 ? -13.331 -2.628 25.731 1.00 93.44 86 LEU A CA 1
ATOM 658 C C . LEU A 1 86 ? -13.469 -1.446 26.706 1.00 93.44 86 LEU A C 1
ATOM 660 O O . LEU A 1 86 ? -12.651 -1.265 27.600 1.00 93.44 86 LEU A O 1
ATOM 664 N N . VAL A 1 87 ? -14.500 -0.623 26.507 1.00 92.81 87 VAL A N 1
ATOM 665 C CA . VAL A 1 87 ? -14.828 0.540 27.345 1.00 92.81 87 VAL A CA 1
ATOM 666 C C . VAL A 1 87 ? -16.317 0.479 27.709 1.00 92.81 87 VAL A C 1
ATOM 668 O O . VAL A 1 87 ? -17.130 0.175 26.824 1.00 92.81 87 VAL A O 1
ATOM 671 N N . PRO A 1 88 ? -16.705 0.766 28.969 1.00 92.88 88 PRO A N 1
ATOM 672 C CA . PRO A 1 88 ? -18.107 0.852 29.370 1.00 92.88 88 PRO A CA 1
ATOM 673 C C . PRO A 1 88 ? -18.904 1.818 28.488 1.00 92.88 88 PRO A C 1
ATOM 675 O O . PRO A 1 88 ? -18.390 2.823 27.998 1.00 92.88 88 PRO A O 1
ATOM 678 N N . GLU A 1 89 ? -20.188 1.536 28.272 1.00 88.94 89 GLU A N 1
ATOM 679 C CA . GLU A 1 89 ? -21.005 2.322 27.341 1.00 88.94 89 GLU A CA 1
ATOM 680 C C . GLU A 1 89 ? -21.133 3.800 27.741 1.00 88.94 89 GLU A C 1
ATOM 682 O O . GLU A 1 89 ? -21.066 4.682 26.881 1.00 88.94 89 GLU A O 1
ATOM 687 N N . THR A 1 90 ? -21.247 4.070 29.039 1.00 90.00 90 THR A N 1
ATOM 688 C CA . THR A 1 90 ? -21.316 5.422 29.606 1.00 90.00 90 THR A CA 1
ATOM 689 C C . THR A 1 90 ? -20.064 6.240 29.279 1.00 90.00 90 THR A C 1
ATOM 691 O O . THR A 1 90 ? -20.162 7.357 28.765 1.00 90.00 90 THR A O 1
ATOM 694 N N . GLU A 1 91 ? -18.882 5.663 29.493 1.00 90.88 91 GLU A N 1
ATOM 695 C CA . GLU A 1 91 ? -17.594 6.284 29.176 1.00 90.88 91 GLU A CA 1
ATOM 696 C C . GLU A 1 91 ? -17.407 6.455 27.667 1.00 90.88 91 GLU A C 1
ATOM 698 O O . GLU A 1 91 ? -17.007 7.526 27.203 1.00 90.88 91 GLU A O 1
ATOM 703 N N . ARG A 1 92 ? -17.779 5.442 26.875 1.00 90.38 92 ARG A N 1
ATOM 704 C CA . ARG A 1 92 ? -17.682 5.478 25.409 1.00 90.38 92 ARG A CA 1
ATOM 705 C C . ARG A 1 92 ? -18.428 6.676 24.822 1.00 90.38 92 ARG A C 1
ATOM 707 O O . ARG A 1 92 ? -17.904 7.339 23.929 1.00 90.38 92 ARG A O 1
ATOM 714 N N . LEU A 1 93 ? -19.642 6.961 25.300 1.00 90.56 93 LEU A N 1
ATOM 715 C CA . LEU A 1 93 ? -20.430 8.106 24.829 1.00 90.56 93 LEU A CA 1
ATOM 716 C C . LEU A 1 93 ? -19.747 9.439 25.161 1.00 90.56 93 LEU A C 1
ATOM 718 O O . LEU A 1 93 ? -19.672 10.309 24.291 1.00 90.56 93 LEU A O 1
ATOM 722 N N . SER A 1 94 ? -19.192 9.567 26.368 1.00 90.88 94 SER A N 1
ATOM 723 C CA . SER A 1 94 ? -18.439 10.754 26.795 1.00 90.88 94 SER A CA 1
ATOM 724 C C . SER A 1 94 ? -17.198 10.986 25.924 1.00 90.88 94 SER A C 1
ATOM 726 O O . SER A 1 94 ? -17.016 12.079 25.379 1.00 90.88 94 SER A O 1
ATOM 728 N N . TYR A 1 95 ? -16.382 9.950 25.696 1.00 90.00 95 TYR A N 1
ATOM 729 C CA . TYR A 1 95 ? -15.208 10.038 24.820 1.00 90.00 95 TYR A CA 1
ATOM 730 C C . TYR A 1 95 ? -15.583 10.414 23.382 1.00 90.00 95 TYR A C 1
ATOM 732 O O . TYR A 1 95 ? -14.959 11.293 22.786 1.00 90.00 95 TYR A O 1
ATOM 740 N N . LEU A 1 96 ? -16.641 9.811 22.830 1.00 89.75 96 LEU A N 1
ATOM 741 C CA . LEU A 1 96 ? -17.106 10.118 21.475 1.00 89.75 96 LEU A CA 1
ATOM 742 C C . LEU A 1 96 ? -17.580 11.567 21.333 1.00 89.75 96 LEU A C 1
ATOM 744 O O . LEU A 1 96 ? -17.273 12.199 20.321 1.00 89.75 96 LEU A O 1
ATOM 748 N N . GLN A 1 97 ? -18.300 12.104 22.322 1.00 90.12 97 GLN A N 1
ATOM 749 C CA . GLN A 1 97 ? -18.733 13.504 22.318 1.00 90.12 97 GLN A CA 1
ATOM 750 C C . GLN A 1 97 ? -17.534 14.460 22.303 1.00 90.12 97 GLN A C 1
ATOM 752 O O . GLN A 1 97 ? -17.494 15.377 21.480 1.00 90.12 97 GLN A O 1
ATOM 757 N N . LYS A 1 98 ? -16.525 14.210 23.148 1.00 89.00 98 LYS A N 1
ATOM 758 C CA . LYS A 1 98 ? -15.301 15.026 23.208 1.00 89.00 98 LYS A CA 1
ATOM 759 C C . LYS A 1 98 ? -14.491 14.952 21.909 1.00 89.00 98 LYS A C 1
ATOM 761 O O . LYS A 1 98 ? -14.085 15.983 21.381 1.00 89.00 98 LYS A O 1
ATOM 766 N N . MET A 1 99 ? -14.318 13.757 21.343 1.00 89.12 99 MET A N 1
ATOM 767 C CA . MET A 1 99 ? -13.550 13.549 20.105 1.00 89.12 99 MET A CA 1
ATOM 768 C C . MET A 1 99 ? -14.223 14.171 18.871 1.00 89.12 99 MET A C 1
ATOM 770 O O . MET A 1 99 ? -13.535 14.704 17.993 1.00 89.12 99 MET A O 1
ATOM 774 N N . ARG A 1 100 ? -15.563 14.136 18.810 1.00 90.62 100 ARG A N 1
ATOM 775 C CA . ARG A 1 100 ? -16.359 14.709 17.709 1.00 90.62 100 ARG A CA 1
ATOM 776 C C . ARG A 1 100 ? -16.504 16.225 17.779 1.00 90.62 100 ARG A C 1
ATOM 778 O O . ARG A 1 100 ? -16.890 16.817 16.777 1.00 90.62 100 ARG A O 1
ATOM 785 N N . ASN A 1 101 ? -16.204 16.856 18.915 1.00 90.44 101 ASN A N 1
ATOM 786 C CA . ASN A 1 101 ? -16.271 18.307 19.033 1.00 90.44 101 ASN A CA 1
ATOM 787 C C . ASN A 1 101 ? -15.250 18.964 18.073 1.00 90.44 101 ASN A C 1
ATOM 789 O O . ASN A 1 101 ? -14.040 18.740 18.217 1.00 90.44 101 ASN A O 1
ATOM 793 N N . PRO A 1 102 ? -15.700 19.781 17.100 1.00 89.25 102 PRO A N 1
ATOM 794 C CA . PRO A 1 102 ? -14.806 20.453 16.154 1.00 89.25 102 PRO A CA 1
ATOM 795 C C . PRO A 1 102 ? -13.937 21.526 16.813 1.00 89.25 102 PRO A C 1
ATOM 797 O O . PRO A 1 102 ? -12.891 21.874 16.281 1.00 89.25 102 PRO A O 1
ATOM 800 N N . ARG A 1 103 ? -14.374 22.056 17.964 1.00 88.81 103 ARG A N 1
ATOM 801 C CA . ARG A 1 103 ? -13.695 23.143 18.686 1.00 88.81 103 ARG A CA 1
ATOM 802 C C . ARG A 1 103 ? -12.596 22.653 19.626 1.00 88.81 103 ARG A C 1
ATOM 804 O O . ARG A 1 103 ? -11.881 23.468 20.194 1.00 88.81 103 ARG A O 1
ATOM 811 N N . THR A 1 104 ? -12.490 21.346 19.842 1.00 86.56 104 THR A N 1
ATOM 812 C CA . THR A 1 104 ? -11.454 20.776 20.705 1.00 86.56 104 THR A CA 1
ATOM 813 C C . THR A 1 104 ? -10.146 20.678 19.926 1.00 86.56 104 THR A C 1
ATOM 815 O O . THR A 1 104 ? -10.107 20.044 18.872 1.00 86.56 104 THR A O 1
ATOM 818 N N . ASP A 1 105 ? -9.091 21.294 20.457 1.00 85.88 105 ASP A N 1
ATOM 819 C CA . ASP A 1 105 ? -7.749 21.263 19.874 1.00 85.88 105 ASP A CA 1
ATOM 820 C C . ASP A 1 105 ? -7.118 19.856 19.926 1.00 85.88 105 ASP A C 1
ATOM 822 O O . ASP A 1 105 ? -7.493 19.017 20.750 1.00 85.88 105 ASP A O 1
ATOM 826 N N . VAL A 1 106 ? -6.147 19.590 19.048 1.00 85.06 106 VAL A N 1
ATOM 827 C CA . VAL A 1 106 ? -5.442 18.304 18.934 1.00 85.06 106 VAL A CA 1
ATOM 828 C C . VAL A 1 106 ? -4.767 17.924 20.250 1.00 85.06 106 VAL A C 1
ATOM 830 O O . VAL A 1 106 ? -4.881 16.769 20.655 1.00 85.06 106 VAL A O 1
ATOM 833 N N . LEU A 1 107 ? -4.156 18.884 20.956 1.00 84.62 107 LEU A N 1
ATOM 834 C CA . LEU A 1 107 ? -3.529 18.645 22.262 1.00 84.62 107 LEU A CA 1
ATOM 835 C C . LEU A 1 107 ? -4.549 18.159 23.296 1.00 84.62 107 LEU A C 1
ATOM 837 O O . LEU A 1 107 ? -4.316 17.183 24.011 1.00 84.62 107 LEU A O 1
ATOM 841 N N . ALA A 1 108 ? -5.718 18.800 23.317 1.00 81.69 108 ALA A N 1
ATOM 842 C CA . ALA A 1 108 ? -6.815 18.413 24.190 1.00 81.69 108 ALA A CA 1
ATOM 843 C C . ALA A 1 108 ? -7.405 17.046 23.804 1.00 81.69 108 ALA A C 1
ATOM 845 O O . ALA A 1 108 ? -7.828 16.312 24.689 1.00 81.69 108 ALA A O 1
ATOM 846 N N . LYS A 1 109 ? -7.403 16.668 22.516 1.00 81.50 109 LYS A N 1
ATOM 847 C CA . LYS A 1 109 ? -7.814 15.323 22.069 1.00 81.50 109 LYS A CA 1
ATOM 848 C C . LYS A 1 109 ? -6.791 14.244 22.414 1.00 81.50 109 LYS A C 1
ATOM 850 O O . LYS A 1 109 ? -7.194 13.133 22.725 1.00 81.50 109 LYS A O 1
ATOM 855 N N . SER A 1 110 ? -5.496 14.557 22.371 1.00 78.88 110 SER A N 1
ATOM 856 C CA . SER A 1 110 ? -4.426 13.611 22.719 1.00 78.88 110 SER A CA 1
ATOM 857 C C . SER A 1 110 ? -4.278 13.352 24.221 1.00 78.88 110 SER A C 1
ATOM 859 O O . SER A 1 110 ? -3.628 12.384 24.597 1.00 78.88 110 SER A O 1
ATOM 861 N N . ALA A 1 111 ? -4.852 14.212 25.067 1.00 80.25 111 ALA A N 1
ATOM 862 C CA . ALA A 1 111 ? -4.834 14.077 26.524 1.00 80.25 111 ALA A CA 1
ATOM 863 C C . ALA A 1 111 ? -6.040 13.299 27.097 1.00 80.25 111 ALA A C 1
ATOM 865 O O . ALA A 1 111 ? -6.130 13.142 28.314 1.00 80.25 111 ALA A O 1
ATOM 866 N N . LEU A 1 112 ? -6.980 12.874 26.242 1.00 70.75 112 LEU A N 1
ATOM 867 C CA . LEU A 1 112 ? -8.154 12.065 26.602 1.00 70.75 112 LEU A CA 1
ATOM 868 C C . LEU A 1 112 ? -7.836 10.572 26.589 1.00 70.75 112 LEU A C 1
ATOM 870 O O . LEU A 1 112 ? -8.438 9.877 27.438 1.00 70.75 112 LEU A O 1
#

Radius of gyration: 24.01 Å; Cα contacts (8 Å, |Δi|>4): 131; chains: 1; bounding box: 41×38×55 Å

Nearest PDB struct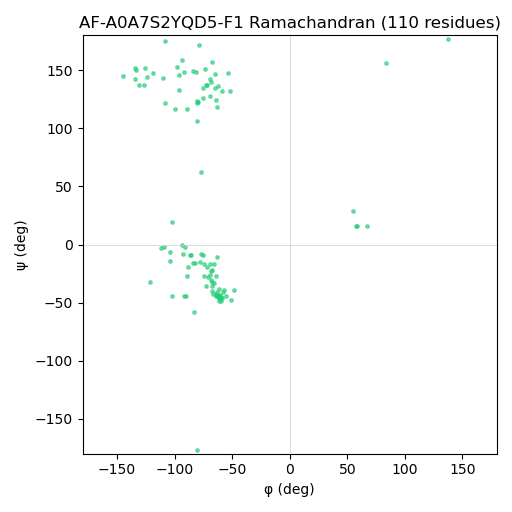ures (foldseek):
  7z2z-assembly1_A  TM=9.125E-01  e=1.886E-10  Saccharomyces cerevisiae S288C
  7fji-assembly1_A  TM=9.008E-01  e=5.247E-10  Homo sapiens
  8bws-assembly1_A  TM=9.038E-01  e=7.901E-10  Saccharomyces cerevisiae S288C
  8iuh-assembly1_A  TM=8.942E-01  e=2.087E-08  Homo sapiens
  6j4w-assembly1_A  TM=7.905E-01  e=1.615E-07  Komagataella phaffii GS115